Protein AF-A0A259KT84-F1 (afdb_monomer)

Secondary structure (DSSP, 8-state):
------HHHHHHHHTS-HHHHHHHHH-TTSS-HHHHHHHHHHHHHHHH--

pLDDT: mean 82.29, std 13.61, range [41.03, 91.75]

Solvent-accessible surface area (backbone atoms only — not comparable to full-atom values): 2969 Å² total; per-residue (Å²): 132,89,82,61,92,42,65,60,58,33,12,62,68,40,72,47,52,54,70,52,53,51,36,49,73,77,45,48,86,82,43,59,68,72,60,47,50,39,42,52,52,24,47,52,55,57,60,70,76,103

Mean predicted aligned error: 5.33 Å

Structure (mmCIF, N/CA/C/O backbone):
data_AF-A0A259KT84-F1
#
_entry.id   AF-A0A259KT84-F1
#
loop_
_atom_site.group_PDB
_atom_site.id
_atom_site.type_symbol
_atom_site.label_atom_id
_atom_site.label_alt_id
_a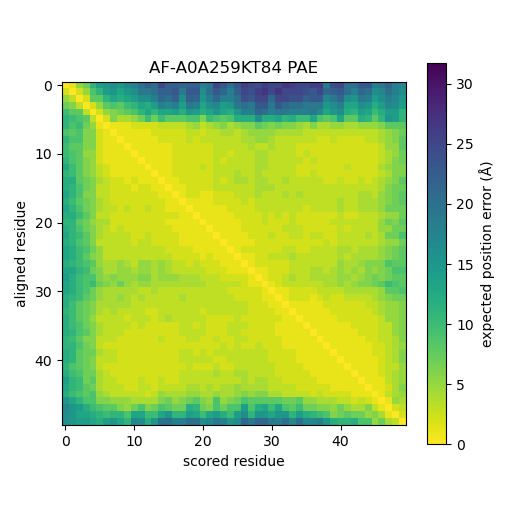tom_site.label_comp_id
_atom_site.label_asym_id
_atom_site.label_entity_id
_atom_site.label_seq_id
_atom_site.pdbx_PDB_ins_code
_atom_site.Cartn_x
_atom_site.Cartn_y
_atom_site.Cartn_z
_atom_site.occupancy
_atom_site.B_iso_or_equiv
_atom_site.auth_seq_id
_atom_site.auth_comp_id
_atom_site.auth_asym_id
_atom_site.auth_atom_id
_atom_site.pdbx_PDB_model_num
ATOM 1 N N . MET A 1 1 ? -7.083 10.925 18.895 1.00 43.53 1 MET A N 1
ATOM 2 C CA . MET A 1 1 ? -6.022 9.966 18.498 1.00 43.53 1 MET A CA 1
ATOM 3 C C . MET A 1 1 ? -5.893 10.033 16.979 1.00 43.53 1 MET A C 1
ATOM 5 O O . MET A 1 1 ? -6.907 9.945 16.303 1.00 43.53 1 MET A O 1
ATOM 9 N N . LYS A 1 2 ? -4.711 10.366 16.439 1.00 41.03 2 LYS A N 1
ATOM 10 C CA . LYS A 1 2 ? -4.537 10.784 15.031 1.00 41.03 2 LYS A CA 1
ATOM 11 C C . LYS A 1 2 ? -4.865 9.645 14.050 1.00 41.03 2 LYS A C 1
ATOM 13 O O . LYS A 1 2 ? -3.982 8.849 13.732 1.00 41.03 2 LYS A O 1
ATOM 18 N N . HIS A 1 3 ? -6.082 9.642 13.502 1.00 48.66 3 HIS A N 1
ATOM 19 C CA . HIS A 1 3 ? -6.400 9.008 12.220 1.00 48.66 3 HIS A CA 1
ATOM 20 C C . HIS A 1 3 ? -5.639 9.746 11.109 1.00 48.66 3 HIS A C 1
ATOM 22 O O . HIS A 1 3 ? -6.180 10.576 10.380 1.00 48.66 3 HIS A O 1
ATOM 28 N N . LYS A 1 4 ? -4.339 9.486 10.984 1.00 55.78 4 LYS A N 1
ATOM 29 C CA . LYS A 1 4 ? -3.739 9.510 9.652 1.00 55.78 4 LYS A CA 1
ATOM 30 C C . LYS A 1 4 ? -4.287 8.242 8.990 1.00 55.78 4 LYS A C 1
ATOM 32 O O . LYS A 1 4 ? -4.147 7.182 9.585 1.00 55.78 4 LYS A O 1
ATOM 37 N N . THR A 1 5 ? -4.931 8.328 7.830 1.00 56.81 5 THR A N 1
ATOM 38 C CA . THR A 1 5 ? -4.981 7.185 6.907 1.00 56.81 5 THR A CA 1
ATOM 39 C C . THR A 1 5 ? -3.523 6.908 6.577 1.00 56.81 5 THR A C 1
ATOM 41 O O . THR A 1 5 ? -2.901 7.615 5.784 1.00 56.81 5 THR A O 1
ATOM 44 N N . LYS A 1 6 ? -2.901 6.041 7.374 1.00 69.56 6 LYS A N 1
ATOM 45 C CA . LYS A 1 6 ? -1.469 5.796 7.300 1.00 69.56 6 LYS A CA 1
ATOM 46 C C . LYS A 1 6 ? -1.291 4.779 6.203 1.00 69.56 6 LYS A C 1
ATOM 48 O O . LYS A 1 6 ? -2.120 3.903 6.001 1.00 69.56 6 LYS A O 1
ATOM 53 N N . LEU A 1 7 ? -0.155 4.860 5.545 1.00 77.94 7 LEU A N 1
ATOM 54 C CA . LEU A 1 7 ? 0.330 3.876 4.585 1.00 77.94 7 LEU A CA 1
ATOM 55 C C . LEU A 1 7 ? 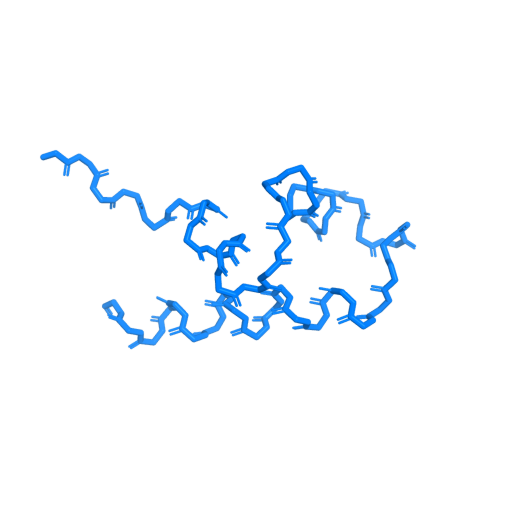0.192 2.418 5.081 1.00 77.94 7 LEU A C 1
ATOM 57 O O . LEU A 1 7 ? 0.219 1.505 4.271 1.00 77.94 7 LEU A O 1
ATOM 61 N N . GLU A 1 8 ? 0.017 2.211 6.391 1.00 85.62 8 GLU A N 1
ATOM 62 C CA . GLU A 1 8 ? -0.329 0.953 7.057 1.00 85.62 8 GLU A CA 1
ATOM 63 C C . GLU A 1 8 ? -1.651 0.341 6.578 1.00 85.62 8 GLU A C 1
ATOM 65 O O . GLU A 1 8 ? -1.692 -0.855 6.304 1.00 85.62 8 GLU A O 1
ATOM 70 N N . ASP A 1 9 ? -2.714 1.135 6.447 1.00 86.19 9 ASP A N 1
ATOM 71 C CA . ASP A 1 9 ? -4.012 0.643 5.971 1.00 86.19 9 ASP A CA 1
ATOM 72 C C . ASP A 1 9 ? -3.938 0.298 4.484 1.00 86.19 9 ASP A C 1
ATOM 74 O O . A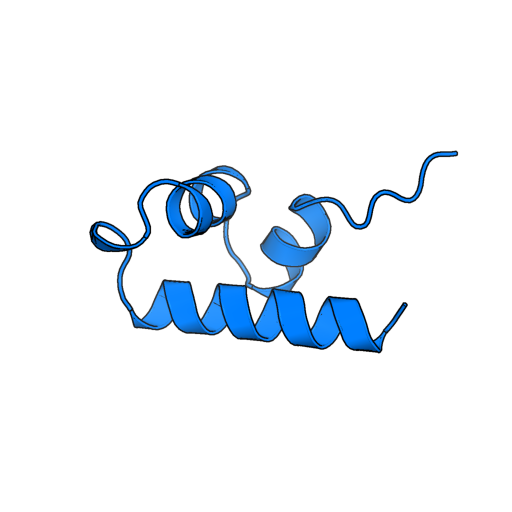SP A 1 9 ? -4.421 -0.747 4.059 1.00 86.19 9 ASP A O 1
ATOM 78 N N . VAL A 1 10 ? -3.236 1.130 3.706 1.00 87.38 10 VAL A N 1
ATOM 79 C CA . VAL A 1 10 ? -2.958 0.873 2.284 1.00 87.38 10 VAL A CA 1
ATOM 80 C C . VAL A 1 10 ? -2.158 -0.415 2.121 1.00 87.38 10 VAL A C 1
ATOM 82 O O . VAL A 1 10 ? -2.489 -1.240 1.278 1.00 87.38 10 VAL A O 1
ATOM 85 N N . ALA A 1 11 ? -1.129 -0.608 2.946 1.00 89.62 11 ALA A N 1
ATOM 86 C CA . ALA A 1 11 ? -0.303 -1.808 2.969 1.00 89.62 11 ALA A CA 1
ATOM 87 C C . ALA A 1 11 ? -1.145 -3.055 3.285 1.00 89.62 11 ALA A C 1
ATOM 89 O O . ALA A 1 11 ? -1.090 -4.037 2.545 1.00 89.62 11 ALA A O 1
ATOM 90 N N . LYS A 1 12 ? -1.989 -2.990 4.323 1.00 88.88 12 LYS A N 1
ATOM 91 C CA . LYS A 1 12 ? -2.899 -4.082 4.697 1.00 88.88 12 LYS A CA 1
ATOM 92 C C . LYS A 1 12 ? -3.897 -4.415 3.589 1.00 88.88 12 LYS A C 1
ATOM 94 O O . LYS A 1 12 ? -4.056 -5.588 3.270 1.00 88.88 12 LYS A O 1
ATOM 99 N N . LEU A 1 13 ? -4.530 -3.410 2.984 1.00 89.19 13 LEU A N 1
ATOM 100 C CA . LEU A 1 13 ? -5.545 -3.608 1.945 1.00 89.19 13 LEU A CA 1
ATOM 101 C C . LEU A 1 13 ? -4.921 -4.122 0.638 1.00 89.19 13 LEU A C 1
ATOM 103 O O . LEU A 1 13 ? -5.436 -5.056 0.033 1.00 89.19 13 LEU A O 1
ATOM 107 N N . ALA A 1 14 ? -3.763 -3.591 0.243 1.00 89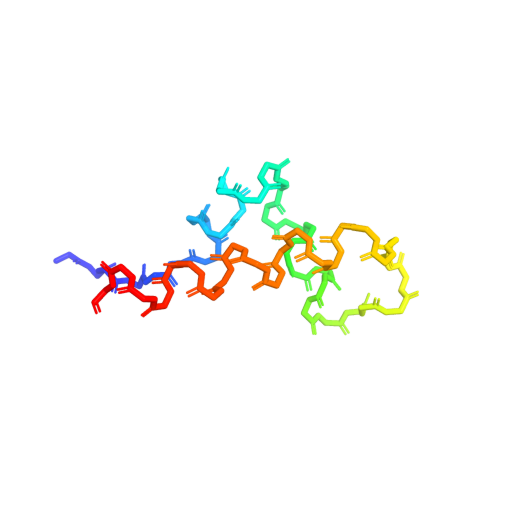.44 14 ALA A N 1
ATOM 108 C CA . ALA A 1 14 ? -3.017 -4.075 -0.920 1.00 89.44 14 ALA A CA 1
ATOM 109 C C . ALA A 1 14 ? -2.316 -5.430 -0.686 1.00 89.44 14 ALA A C 1
ATOM 111 O O . ALA A 1 14 ? -1.772 -5.999 -1.634 1.00 89.44 14 ALA A O 1
ATOM 112 N N . GLY A 1 15 ? -2.287 -5.938 0.553 1.00 90.12 15 GLY A N 1
ATOM 113 C CA . GLY A 1 15 ? -1.599 -7.181 0.909 1.00 90.12 15 GLY A CA 1
ATOM 114 C C . GLY A 1 15 ? -0.076 -7.096 0.773 1.00 90.12 15 GLY A C 1
ATOM 115 O O . GLY A 1 15 ? 0.574 -8.079 0.423 1.00 90.12 15 GLY A O 1
ATOM 116 N N 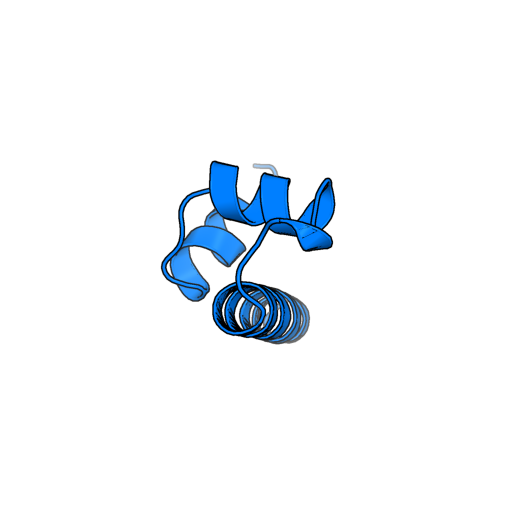. VAL A 1 16 ? 0.506 -5.917 1.001 1.00 90.31 16 VAL A N 1
ATOM 117 C CA . VAL A 1 16 ? 1.950 -5.672 0.886 1.00 90.31 16 VAL A CA 1
ATOM 118 C C . VAL A 1 16 ? 2.507 -5.043 2.157 1.00 90.31 16 VAL A C 1
ATOM 120 O O . VAL A 1 16 ? 1.781 -4.495 2.976 1.00 90.31 16 VAL A O 1
ATOM 123 N N . SER A 1 17 ? 3.827 -5.067 2.323 1.00 89.88 17 SER A N 1
ATOM 124 C CA . SER A 1 17 ? 4.484 -4.395 3.447 1.00 89.88 17 SER A CA 1
ATOM 125 C C . SER A 1 17 ? 4.519 -2.872 3.273 1.00 89.88 17 SER A C 1
ATOM 127 O O . SER A 1 17 ? 4.613 -2.360 2.158 1.00 89.88 17 SER A O 1
ATOM 129 N N . LEU A 1 18 ? 4.589 -2.131 4.383 1.00 88.38 18 LEU A N 1
ATOM 130 C CA . LEU A 1 18 ? 4.837 -0.678 4.392 1.00 88.38 18 LEU A CA 1
ATOM 131 C C . LEU A 1 18 ? 6.044 -0.261 3.540 1.00 88.38 18 LEU A C 1
ATOM 133 O O . LEU A 1 18 ? 5.988 0.734 2.821 1.00 88.38 18 LEU A O 1
ATOM 137 N N . ALA A 1 19 ? 7.130 -1.037 3.600 1.00 88.25 19 ALA A N 1
ATOM 138 C CA . ALA A 1 19 ? 8.329 -0.801 2.800 1.00 88.25 19 ALA A CA 1
ATOM 139 C C . ALA A 1 19 ? 8.036 -0.868 1.294 1.00 88.25 19 ALA A C 1
ATOM 141 O O . ALA A 1 19 ? 8.588 -0.091 0.520 1.00 88.25 19 ALA A O 1
ATOM 142 N N . THR A 1 20 ? 7.133 -1.759 0.885 1.00 89.31 20 THR A N 1
ATOM 143 C CA . THR A 1 20 ? 6.681 -1.884 -0.500 1.00 89.31 20 THR A CA 1
ATOM 144 C C . THR A 1 20 ? 5.861 -0.677 -0.916 1.00 89.31 20 THR A C 1
ATOM 146 O O . THR A 1 20 ? 6.123 -0.130 -1.979 1.00 89.31 20 THR A O 1
ATOM 149 N N . VAL A 1 21 ? 4.932 -0.209 -0.077 1.00 88.56 21 VAL A N 1
ATOM 150 C CA . VAL A 1 21 ? 4.172 1.020 -0.357 1.00 88.56 21 VAL A CA 1
ATOM 151 C C . VAL A 1 21 ? 5.119 2.216 -0.471 1.00 88.56 21 VAL A C 1
ATOM 153 O O . VAL A 1 21 ? 5.043 2.972 -1.431 1.00 88.56 21 VAL A O 1
ATOM 156 N N . SER A 1 22 ? 6.087 2.341 0.441 1.00 87.12 22 SER A N 1
ATOM 157 C CA . SER A 1 22 ? 7.122 3.377 0.361 1.00 87.12 22 SER A CA 1
ATOM 158 C C . SER A 1 22 ? 7.931 3.280 -0.937 1.00 87.12 22 SER A C 1
ATOM 160 O O . SER A 1 22 ? 8.159 4.288 -1.600 1.00 87.12 22 SER A O 1
ATOM 162 N N . ARG A 1 23 ? 8.313 2.071 -1.362 1.00 91.25 23 ARG A N 1
ATOM 163 C CA . ARG A 1 23 ? 9.030 1.851 -2.623 1.00 91.25 23 ARG A CA 1
ATOM 164 C C . ARG A 1 23 ? 8.159 2.169 -3.840 1.00 91.25 23 ARG A C 1
ATOM 166 O O . ARG A 1 23 ? 8.654 2.769 -4.779 1.00 91.25 23 ARG A O 1
ATOM 173 N N . VAL A 1 24 ? 6.866 1.856 -3.801 1.00 90.12 24 VAL A N 1
ATOM 174 C CA . VAL A 1 24 ? 5.884 2.224 -4.836 1.00 90.12 24 VAL A CA 1
ATOM 175 C C . VAL A 1 24 ? 5.650 3.733 -4.910 1.00 90.12 24 VAL A C 1
ATOM 177 O O . VAL A 1 24 ? 5.261 4.222 -5.961 1.00 90.12 24 VAL A O 1
ATOM 180 N N . LEU A 1 25 ? 5.884 4.484 -3.836 1.00 84.00 25 LEU A N 1
ATOM 181 C CA . LEU A 1 25 ? 5.752 5.943 -3.849 1.00 84.00 25 LEU A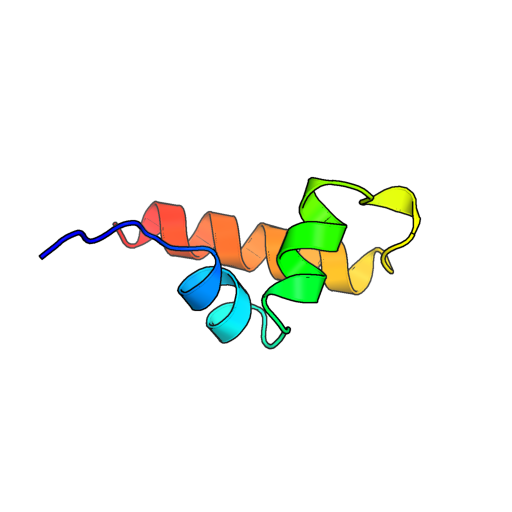 CA 1
ATOM 182 C C . LEU A 1 25 ? 7.052 6.644 -4.257 1.00 84.00 25 LEU A C 1
ATOM 184 O O . LEU A 1 25 ? 7.013 7.603 -5.018 1.00 84.00 25 LEU A O 1
ATOM 188 N N . ASN A 1 26 ? 8.199 6.157 -3.780 1.00 88.06 26 ASN A N 1
ATOM 189 C CA . ASN A 1 26 ? 9.498 6.809 -3.978 1.00 88.06 26 ASN A CA 1
ATOM 190 C C . ASN A 1 26 ? 10.272 6.278 -5.197 1.00 88.06 26 ASN A C 1
ATOM 192 O O . ASN A 1 26 ? 10.955 7.036 -5.878 1.00 88.06 26 ASN A O 1
ATOM 196 N N . HIS A 1 27 ? 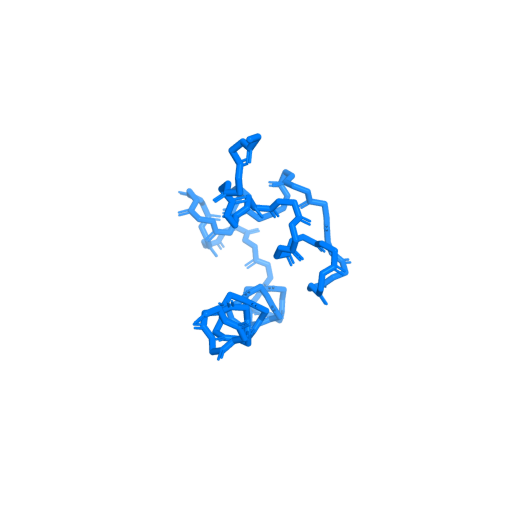10.175 4.978 -5.487 1.00 91.12 27 HIS A N 1
ATOM 197 C CA . HIS A 1 27 ? 10.924 4.300 -6.553 1.00 91.12 27 HIS A CA 1
ATOM 198 C C . HIS A 1 27 ? 10.020 3.350 -7.339 1.00 91.12 27 HIS A C 1
ATOM 200 O O . HIS A 1 27 ? 10.130 2.124 -7.272 1.00 91.12 27 HIS A O 1
ATOM 206 N N . PRO A 1 28 ? 9.077 3.900 -8.096 1.00 87.00 28 PRO A N 1
ATOM 207 C CA . PRO A 1 28 ? 7.946 3.118 -8.550 1.00 87.00 28 PRO A CA 1
ATOM 208 C C . PRO A 1 28 ? 8.272 2.336 -9.843 1.00 87.00 28 PRO A C 1
ATOM 210 O O . PRO A 1 28 ? 7.545 1.427 -10.233 1.00 87.00 28 PRO A O 1
ATOM 213 N N . SER A 1 29 ? 9.407 2.652 -10.474 1.00 87.94 29 SER A N 1
ATOM 214 C CA . SER A 1 29 ? 10.014 1.978 -11.627 1.00 87.94 29 SER A CA 1
ATOM 215 C C . SER A 1 29 ? 10.713 0.656 -11.291 1.00 87.94 29 SER A C 1
ATOM 217 O O . SER A 1 29 ? 10.832 -0.192 -12.167 1.00 87.94 29 SER A O 1
ATOM 219 N N . ILE A 1 30 ? 11.145 0.448 -10.041 1.00 89.75 30 ILE A N 1
ATOM 220 C CA . ILE A 1 30 ? 11.765 -0.818 -9.595 1.00 89.75 30 ILE A CA 1
ATOM 221 C C . ILE A 1 30 ? 10.746 -1.799 -9.002 1.00 89.75 30 ILE A C 1
ATOM 223 O O . ILE A 1 30 ? 11.104 -2.898 -8.581 1.00 89.75 30 ILE A O 1
ATOM 227 N N . VAL A 1 31 ? 9.475 -1.399 -8.922 1.00 89.88 31 VAL A N 1
ATOM 228 C CA . VAL A 1 31 ? 8.393 -2.249 -8.431 1.00 89.88 31 VAL A CA 1
ATOM 229 C C . VAL A 1 31 ? 7.649 -2.839 -9.617 1.00 89.88 31 VAL A C 1
ATOM 231 O O . VAL A 1 31 ? 7.370 -2.156 -10.600 1.00 89.88 31 VAL A O 1
ATOM 234 N N . ARG A 1 32 ? 7.302 -4.124 -9.509 1.00 91.75 32 ARG A N 1
ATOM 235 C CA . ARG A 1 32 ? 6.510 -4.812 -10.528 1.00 91.75 32 ARG A CA 1
ATOM 236 C C . ARG A 1 32 ? 5.205 -4.037 -10.774 1.00 91.75 32 ARG A C 1
ATOM 238 O O . ARG A 1 32 ? 4.543 -3.681 -9.795 1.00 91.75 32 ARG A O 1
ATOM 245 N N . PRO A 1 33 ? 4.808 -3.815 -12.039 1.00 90.38 33 PRO A N 1
ATOM 246 C CA . PRO A 1 33 ? 3.617 -3.032 -12.368 1.00 90.38 33 PRO A CA 1
ATOM 247 C C . PRO A 1 33 ? 2.354 -3.577 -11.690 1.00 90.38 33 PRO A C 1
ATOM 249 O O . PRO A 1 33 ? 1.568 -2.806 -11.161 1.00 90.38 33 PRO A O 1
ATOM 252 N N . GLU A 1 34 ? 2.230 -4.899 -11.570 1.00 90.25 34 GLU A N 1
ATOM 253 C CA . GLU A 1 34 ? 1.123 -5.568 -10.872 1.00 90.25 34 GLU A CA 1
ATOM 254 C C . GLU A 1 34 ? 0.995 -5.156 -9.388 1.00 90.25 34 GLU A C 1
ATOM 256 O O . GLU A 1 34 ? -0.099 -4.940 -8.872 1.00 90.25 34 GLU A O 1
ATOM 261 N N . LEU A 1 35 ? 2.127 -4.999 -8.690 1.00 89.44 35 LEU A N 1
ATOM 262 C CA . LEU A 1 35 ? 2.154 -4.548 -7.295 1.00 89.44 35 LEU A CA 1
ATOM 263 C C . LEU A 1 35 ? 1.783 -3.067 -7.179 1.00 89.44 35 LEU A C 1
ATOM 265 O O . LEU A 1 35 ? 1.141 -2.645 -6.220 1.00 89.44 35 LEU A O 1
ATOM 269 N N . ARG A 1 36 ? 2.234 -2.284 -8.158 1.00 90.19 36 ARG A N 1
ATOM 270 C CA . ARG A 1 36 ? 1.966 -0.853 -8.268 1.00 90.19 36 ARG A CA 1
ATOM 271 C C . ARG A 1 36 ? 0.467 -0.607 -8.434 1.00 90.19 36 ARG A C 1
ATOM 273 O O . ARG A 1 36 ? -0.082 0.246 -7.743 1.00 90.19 36 ARG A O 1
ATOM 280 N N . ASP A 1 37 ? -0.181 -1.416 -9.269 1.00 91.62 37 ASP A N 1
ATOM 281 C CA . ASP A 1 37 ? -1.624 -1.380 -9.501 1.00 91.62 37 ASP A CA 1
ATOM 282 C C . ASP A 1 37 ? -2.409 -1.728 -8.230 1.00 91.62 37 ASP A C 1
ATOM 284 O O . ASP A 1 37 ? -3.253 -0.948 -7.797 1.00 91.62 37 ASP A O 1
ATOM 288 N N . LYS A 1 38 ? -2.037 -2.817 -7.535 1.00 91.00 38 LYS A N 1
ATOM 289 C CA . LYS A 1 38 ? -2.638 -3.197 -6.238 1.00 91.00 38 LYS A CA 1
ATOM 290 C C . LYS A 1 38 ? -2.567 -2.078 -5.202 1.00 91.00 38 LYS A C 1
ATOM 292 O O . LYS A 1 38 ? -3.560 -1.780 -4.542 1.00 91.00 38 LYS A O 1
ATOM 297 N N . VAL A 1 39 ? -1.400 -1.448 -5.056 1.00 90.06 39 VAL A N 1
ATOM 298 C CA . VAL A 1 39 ? -1.228 -0.321 -4.129 1.00 90.06 39 VAL A CA 1
ATOM 299 C C . VAL A 1 39 ? -2.070 0.875 -4.571 1.00 90.06 39 VAL A C 1
ATOM 301 O O . VAL A 1 39 ? -2.728 1.484 -3.733 1.00 90.06 39 VAL A O 1
ATOM 304 N N . SER A 1 40 ? -2.110 1.187 -5.868 1.00 88.50 40 SER A N 1
ATOM 305 C CA . SER A 1 40 ? -2.919 2.290 -6.395 1.00 88.50 40 SER A CA 1
ATOM 306 C C . SER A 1 40 ? -4.420 2.0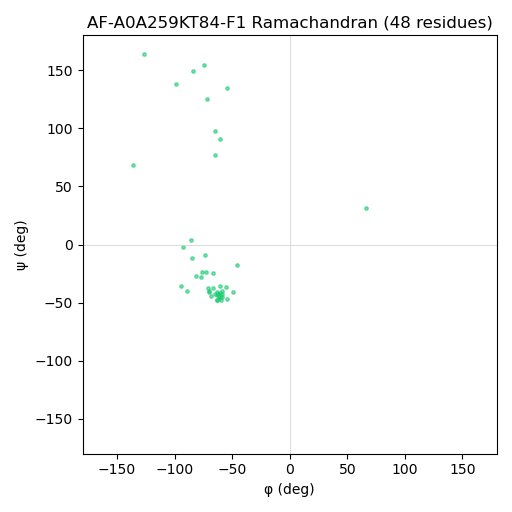76 -6.164 1.00 88.50 40 SER A C 1
ATOM 308 O O . SER A 1 40 ? -5.109 2.997 -5.726 1.00 88.50 40 SER A O 1
ATOM 310 N N . GLN A 1 41 ? -4.923 0.858 -6.385 1.00 90.69 41 GLN A N 1
ATOM 311 C CA . GLN A 1 41 ? -6.310 0.483 -6.097 1.00 90.69 41 GLN A CA 1
ATOM 312 C C . GLN A 1 41 ? -6.620 0.577 -4.600 1.00 90.69 41 GLN A C 1
ATOM 314 O O . GLN A 1 41 ? -7.646 1.132 -4.218 1.00 90.69 41 GLN A O 1
ATOM 319 N N . ALA A 1 42 ? -5.717 0.109 -3.735 1.00 90.50 42 ALA A N 1
ATOM 320 C CA . ALA A 1 42 ? -5.895 0.211 -2.290 1.00 90.50 42 ALA A CA 1
ATOM 321 C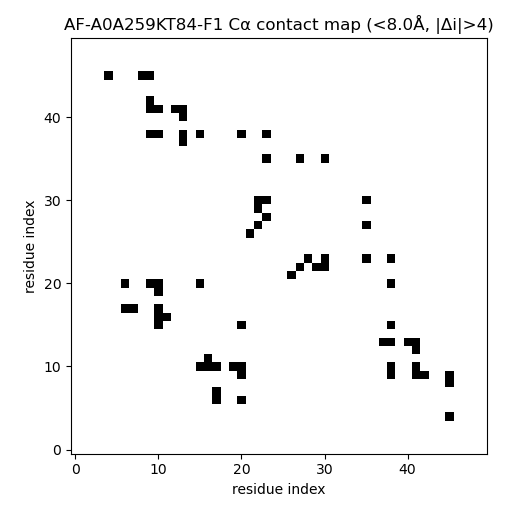 C . ALA A 1 42 ? -5.947 1.663 -1.798 1.00 90.50 42 ALA A C 1
ATOM 323 O O . ALA A 1 42 ? -6.786 1.996 -0.960 1.00 90.50 42 ALA A O 1
ATOM 324 N N . VAL A 1 43 ? -5.091 2.540 -2.337 1.00 86.31 43 VAL A N 1
ATOM 325 C CA . VAL A 1 43 ? -5.125 3.982 -2.045 1.00 86.31 43 VAL A CA 1
ATOM 326 C C . VAL A 1 43 ? -6.455 4.597 -2.486 1.00 86.31 43 VAL A C 1
ATOM 328 O O . VAL A 1 43 ? -7.048 5.362 -1.723 1.00 86.31 43 VAL A O 1
ATOM 331 N N . ALA A 1 44 ? -6.941 4.257 -3.683 1.00 87.62 44 ALA A N 1
ATOM 332 C CA . ALA A 1 44 ? -8.212 4.762 -4.200 1.00 87.62 44 ALA A CA 1
ATOM 333 C C . ALA A 1 44 ? -9.402 4.301 -3.339 1.00 87.62 44 ALA A C 1
ATOM 335 O O . ALA A 1 44 ? -10.196 5.133 -2.902 1.00 87.62 44 ALA A O 1
ATOM 336 N N . SER A 1 45 ? -9.475 3.009 -3.005 1.00 86.31 45 SER A N 1
ATOM 337 C CA . SER A 1 45 ? -10.519 2.445 -2.138 1.00 86.31 45 SER A CA 1
ATOM 338 C C . SER A 1 45 ? -10.522 3.071 -0.741 1.00 86.31 45 SER A C 1
ATOM 340 O O . SER A 1 45 ? -11.580 3.407 -0.212 1.00 86.31 45 SER A O 1
ATOM 342 N N . LEU A 1 46 ? -9.343 3.294 -0.148 1.00 83.62 46 LEU A N 1
ATOM 343 C CA . LEU A 1 46 ? -9.227 3.938 1.168 1.00 83.62 46 LEU A CA 1
ATOM 344 C C . LEU A 1 46 ? -9.525 5.439 1.146 1.00 83.62 46 LEU A C 1
ATOM 346 O O . LEU A 1 46 ? -9.871 6.003 2.181 1.00 83.62 46 LEU A O 1
ATOM 350 N N . SER A 1 47 ? -9.384 6.093 -0.006 1.00 74.75 47 SER A N 1
ATOM 351 C CA . SER A 1 47 ? -9.767 7.499 -0.169 1.00 74.75 47 SER A CA 1
ATOM 352 C C . SER A 1 47 ? -11.283 7.664 -0.297 1.00 74.75 47 SER A C 1
ATOM 354 O O . SER A 1 47 ? -11.804 8.697 0.099 1.00 74.75 47 SER A O 1
ATOM 356 N N . TYR A 1 48 ? -11.987 6.646 -0.805 1.00 65.00 48 TYR A N 1
ATOM 357 C CA . TYR A 1 48 ? -13.451 6.624 -0.915 1.00 65.00 48 TYR A CA 1
ATOM 358 C C . TYR A 1 48 ? -14.168 6.241 0.382 1.00 65.00 48 TYR A C 1
ATOM 360 O O . TYR A 1 48 ? -15.313 6.626 0.589 1.00 65.00 48 TYR A O 1
ATOM 368 N N . THR A 1 49 ? -13.517 5.466 1.251 1.00 60.75 49 THR A N 1
ATOM 369 C CA . THR A 1 49 ? -14.118 5.004 2.512 1.00 60.75 49 THR A CA 1
ATOM 370 C C . THR A 1 49 ? -13.976 6.000 3.673 1.00 60.75 49 THR A C 1
ATOM 372 O O . THR A 1 49 ? -14.340 5.647 4.797 1.00 60.75 49 THR A O 1
ATOM 375 N N . ARG A 1 50 ? -13.411 7.194 3.441 1.00 55.06 50 ARG A N 1
ATOM 376 C CA . ARG A 1 50 ? -13.091 8.182 4.481 1.00 55.06 50 ARG A CA 1
ATOM 377 C C . ARG A 1 50 ? -13.983 9.415 4.434 1.00 55.06 50 ARG A C 1
ATOM 379 O O . ARG A 1 50 ? -14.232 9.915 3.321 1.00 55.06 50 ARG A O 1
#

Nearest PDB structures (foldseek):
  1jfs-assembly1_A-2  TM=8.975E-01  e=4.951E-02  Escherichia coli
  2kei-assembly1_A  TM=8.430E-01  e=4.359E-02  Escherichia coli K-12
  2pue-assembly1_A  TM=8.922E-01  e=9.357E-02  Escherichia coli
  2pua-assembly1_A  TM=8.947E-01  e=9.972E-02  Escherichia coli
  1rzr-assembly1_G  TM=8.817E-01  e=8.780E-02  Priestia megaterium

Radius of gyration: 10.62 Å; Cα contacts (8 Å, |Δi|>4): 36; chains: 1; bounding box: 26×18×31 Å

Sequence (50 aa):
MKHKTKLEDVAKLAGVSLATVSRVLNHPSIVRPELRDKVSQAVASLSYTR

Foldseek 3Di:
DDPPVDCVQLCVQLVHDSVLLVCCVPPVVPDDVVSNVSSVVSVVVVVVVD